Protein AF-A0A929XRI2-F1 (afdb_monomer)

Radius of gyration: 15.89 Å; Cα contacts (8 Å, |Δi|>4): 89; chains: 1; bounding box: 37×24×54 Å

Solvent-accessible surface area (backbone atoms only — not comparable to full-atom values): 4473 Å² total; per-residue (Å²): 94,46,74,44,76,46,87,50,100,92,43,46,32,38,33,30,32,34,81,43,94,88,81,47,74,45,80,76,44,80,69,42,41,50,70,55,44,25,67,75,66,71,40,93,54,53,66,62,52,47,48,54,50,31,47,51,53,42,52,51,53,48,53,51,54,57,55,62,72,69,75,75,80,84,130

pLDDT: mean 83.98, std 12.11, range [47.69, 93.5]

Secondary structure (DSSP, 8-state):
-EEEEEEETTEEEEEEEEEPTTS-EEEEEEEEEHHHHHHHH--S-HHHHHHHHHHHHHHHHHHHHHHHTT-----

Mean predicted aligned error: 7.1 Å

Foldseek 3Di:
DDWDWDQDPVAIWIFQWDQDPPRDIDTPDGCGHPVCNCVVVVDPDPRVVSVVVNVVVVVVVVVVVVVVVPPDDDD

Nearest PDB structures (foldseek):
  6x50-assembly1_A  TM=6.250E-01  e=1.942E+00  Escherichia coli
  4lid-assembly1_B  TM=3.335E-01  e=9.606E-01  Sulfolobus spindle-shaped virus 1
  7q63-assembly3_CCC  TM=4.161E-01  e=5.071E+00  Homo sapiens
  9big-assembly1_A  TM=3.604E-01  e=6.144E+00  Homo sapiens
  4f3n-assembly1_A  TM=3.262E-01  e=5.406E+00  Burkholderia thailandensis E264

Structure (mmCIF, N/CA/C/O backbone):
data_AF-A0A929XRI2-F1
#
_entry.id   AF-A0A929XRI2-F1
#
loop_
_atom_site.group_PDB
_atom_site.id
_atom_site.type_symbol
_atom_site.label_atom_id
_atom_site.label_alt_id
_atom_s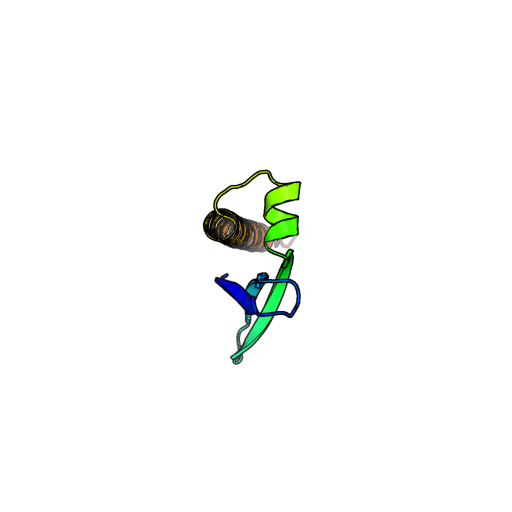ite.label_comp_id
_atom_site.label_asym_id
_atom_site.label_entity_id
_atom_site.label_seq_id
_atom_site.pdbx_PDB_ins_code
_atom_site.Cartn_x
_atom_site.Cartn_y
_atom_site.Cartn_z
_atom_site.occupancy
_atom_site.B_iso_or_equiv
_atom_site.auth_seq_id
_atom_site.auth_comp_id
_atom_site.auth_asym_id
_atom_site.auth_atom_id
_atom_site.pdbx_PDB_model_num
ATOM 1 N N . MET A 1 1 ? 4.774 -2.110 -7.754 1.00 90.50 1 MET A N 1
ATOM 2 C CA . MET A 1 1 ? 4.606 -1.453 -6.429 1.00 90.50 1 MET A CA 1
ATOM 3 C C . MET A 1 1 ? 4.026 -2.445 -5.422 1.00 90.50 1 MET A C 1
ATOM 5 O O . MET A 1 1 ? 3.531 -3.479 -5.856 1.00 90.50 1 MET A O 1
ATOM 9 N N . ARG A 1 2 ? 4.084 -2.181 -4.106 1.00 90.12 2 ARG A N 1
ATOM 10 C CA . ARG A 1 2 ? 3.488 -3.052 -3.068 1.00 90.12 2 ARG A CA 1
ATOM 11 C C . ARG A 1 2 ? 2.621 -2.269 -2.081 1.00 90.12 2 ARG A C 1
ATOM 13 O O . ARG A 1 2 ? 2.891 -1.102 -1.810 1.00 90.12 2 ARG A O 1
ATOM 20 N N . VAL A 1 3 ? 1.602 -2.931 -1.536 1.00 93.00 3 VAL A N 1
ATOM 21 C CA . VAL A 1 3 ? 0.752 -2.381 -0.472 1.00 93.00 3 VAL A CA 1
ATOM 22 C C . VAL A 1 3 ? 1.380 -2.704 0.879 1.00 93.00 3 VAL A C 1
ATOM 24 O O . VAL A 1 3 ? 1.713 -3.855 1.147 1.00 93.00 3 VAL A O 1
ATOM 27 N N . THR A 1 4 ? 1.517 -1.689 1.723 1.00 91.38 4 THR A N 1
ATOM 28 C CA . THR A 1 4 ? 1.954 -1.793 3.113 1.00 91.38 4 THR A CA 1
ATOM 29 C C . THR A 1 4 ? 0.818 -1.352 4.022 1.00 91.38 4 THR A C 1
ATOM 31 O O . THR A 1 4 ? 0.174 -0.331 3.779 1.00 91.38 4 THR A O 1
ATOM 34 N N . THR A 1 5 ? 0.603 -2.103 5.096 1.00 91.38 5 THR A N 1
ATOM 35 C CA . THR A 1 5 ? -0.341 -1.754 6.157 1.00 91.38 5 THR A CA 1
ATOM 36 C C . THR A 1 5 ? 0.420 -1.457 7.435 1.00 91.38 5 THR A C 1
ATOM 38 O O . THR A 1 5 ? 1.227 -2.279 7.867 1.00 91.38 5 THR A O 1
ATOM 41 N N . ASN A 1 6 ? 0.153 -0.314 8.057 1.00 90.19 6 ASN A N 1
ATOM 42 C CA . ASN A 1 6 ? 0.696 0.024 9.366 1.00 90.19 6 ASN A CA 1
ATOM 43 C C . ASN A 1 6 ? -0.416 0.036 10.416 1.00 90.19 6 ASN A C 1
ATOM 45 O O . ASN A 1 6 ? -1.487 0.599 10.182 1.00 90.19 6 ASN A O 1
ATOM 49 N N . LYS A 1 7 ? -0.163 -0.556 11.583 1.00 89.62 7 LYS A N 1
ATOM 50 C CA . LYS A 1 7 ? -1.132 -0.581 12.681 1.00 89.62 7 LYS A CA 1
ATOM 51 C C . LYS A 1 7 ? -1.060 0.732 1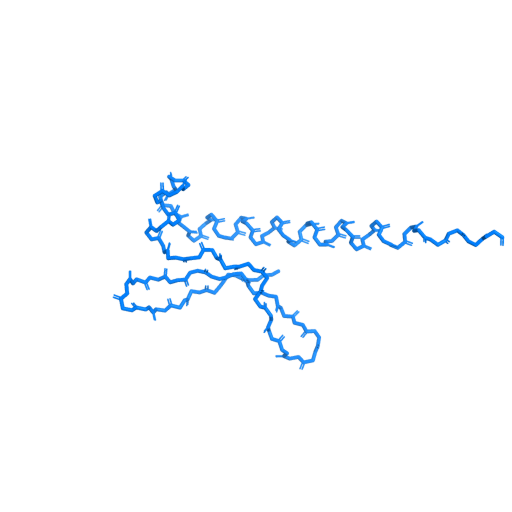3.458 1.00 89.62 7 LYS A C 1
ATOM 53 O O . LYS A 1 7 ? 0.010 1.132 13.907 1.00 89.62 7 LYS A O 1
ATOM 58 N N . THR A 1 8 ? -2.196 1.396 13.638 1.00 85.44 8 THR A N 1
ATOM 59 C CA . THR A 1 8 ? -2.312 2.655 14.389 1.00 85.44 8 THR A CA 1
ATOM 60 C C . THR A 1 8 ? -3.388 2.550 15.470 1.00 85.44 8 THR A C 1
ATOM 62 O O . THR A 1 8 ? -4.156 1.588 15.496 1.00 85.44 8 THR A O 1
ATOM 65 N N . LYS A 1 9 ? -3.476 3.553 16.357 1.00 82.69 9 LYS A N 1
ATOM 66 C CA . LYS A 1 9 ? -4.512 3.616 17.407 1.00 82.69 9 LYS A CA 1
ATOM 67 C C . LYS A 1 9 ? -5.943 3.614 16.844 1.00 82.69 9 LYS A C 1
ATOM 69 O O . LYS A 1 9 ? -6.838 3.115 17.513 1.00 82.69 9 LYS A O 1
ATOM 74 N N . ASN A 1 10 ? -6.139 4.116 15.622 1.00 78.31 10 ASN A N 1
ATOM 75 C CA . ASN A 1 10 ? -7.445 4.218 14.960 1.00 78.31 10 ASN A CA 1
ATOM 76 C C . ASN A 1 10 ? -7.716 3.089 13.946 1.00 78.31 10 ASN A C 1
ATOM 78 O O . ASN A 1 10 ? -8.737 3.124 13.268 1.00 78.31 10 ASN A O 1
ATOM 82 N N . GLY A 1 11 ? -6.820 2.102 13.817 1.00 85.88 11 GLY A N 1
ATOM 83 C CA . GLY A 1 11 ? -6.963 0.984 12.879 1.00 85.88 11 GLY A CA 1
ATOM 84 C C . GLY A 1 11 ? -5.766 0.814 11.944 1.00 85.88 11 GLY A C 1
ATOM 85 O O . GLY A 1 11 ? -4.659 1.284 12.224 1.00 85.88 11 GLY A O 1
ATOM 86 N N . ASN A 1 12 ? -5.984 0.119 10.829 1.00 89.62 12 ASN A N 1
ATOM 87 C CA . ASN A 1 12 ? -4.940 -0.200 9.859 1.00 89.62 12 ASN A CA 1
ATOM 88 C C . ASN A 1 12 ? -4.861 0.895 8.791 1.00 89.62 12 ASN A C 1
ATOM 90 O O . ASN A 1 12 ? -5.830 1.141 8.076 1.00 89.62 12 ASN A O 1
ATOM 94 N N . SER A 1 13 ? -3.706 1.545 8.675 1.00 91.19 13 SER A N 1
ATOM 95 C CA . SER A 1 13 ? -3.442 2.535 7.631 1.00 91.19 13 SER A CA 1
ATOM 96 C C . SER A 1 13 ? -2.768 1.878 6.434 1.00 91.19 13 SER A C 1
ATOM 98 O O . SER A 1 13 ? -1.752 1.199 6.588 1.00 91.19 13 SER A O 1
ATOM 100 N N . TYR A 1 14 ? -3.318 2.100 5.246 1.00 92.50 14 TYR A N 1
ATOM 101 C CA . TYR A 1 14 ? -2.874 1.528 3.983 1.00 92.50 14 TYR A CA 1
ATOM 102 C C . TYR A 1 14 ? -2.040 2.536 3.186 1.00 92.50 14 TYR A C 1
ATOM 104 O O . TYR A 1 14 ? -2.410 3.702 3.012 1.00 92.50 14 TYR A O 1
ATOM 112 N N . TYR A 1 15 ? -0.916 2.056 2.663 1.00 92.56 15 TYR A N 1
ATOM 113 C CA . TYR A 1 15 ? 0.044 2.828 1.881 1.00 92.56 15 TYR A CA 1
ATOM 114 C C . TYR A 1 15 ? 0.491 2.020 0.668 1.00 92.56 15 TYR A C 1
ATOM 116 O O . TYR A 1 15 ? 0.757 0.824 0.782 1.00 92.56 15 TYR A O 1
ATOM 124 N N . ILE A 1 16 ? 0.624 2.671 -0.483 1.00 93.50 16 ILE A N 1
ATOM 125 C CA . ILE A 1 16 ? 1.261 2.086 -1.661 1.00 93.50 16 ILE A CA 1
ATOM 126 C C . ILE A 1 16 ? 2.686 2.612 -1.704 1.00 93.50 16 ILE A C 1
ATOM 128 O O . ILE A 1 16 ? 2.912 3.819 -1.785 1.00 93.50 16 ILE A O 1
ATOM 132 N N . ILE A 1 17 ? 3.647 1.696 -1.632 1.00 92.69 17 ILE A N 1
ATOM 133 C CA . ILE A 1 17 ? 5.068 2.019 -1.675 1.00 92.69 17 ILE A CA 1
ATOM 134 C C . ILE A 1 17 ? 5.723 1.382 -2.900 1.00 92.69 17 ILE A C 1
ATOM 136 O O . ILE A 1 17 ? 5.393 0.258 -3.301 1.00 92.69 17 ILE A O 1
ATOM 140 N N . ARG A 1 18 ? 6.680 2.095 -3.491 1.00 90.25 18 ARG A N 1
ATOM 141 C CA . ARG A 1 18 ? 7.569 1.568 -4.527 1.00 90.25 18 ARG A CA 1
ATOM 142 C C . ARG A 1 18 ? 8.984 1.456 -3.988 1.00 90.25 18 ARG A C 1
ATOM 144 O O . ARG A 1 18 ? 9.423 2.280 -3.191 1.00 90.25 18 ARG A O 1
ATOM 151 N N . SER A 1 19 ? 9.684 0.421 -4.427 1.00 87.81 19 SER A 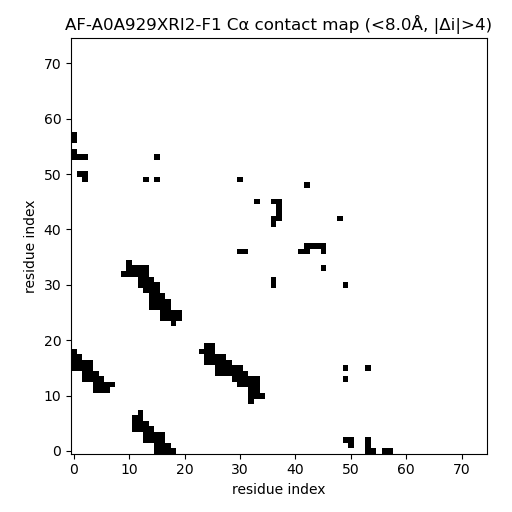N 1
ATOM 152 C CA . SER A 1 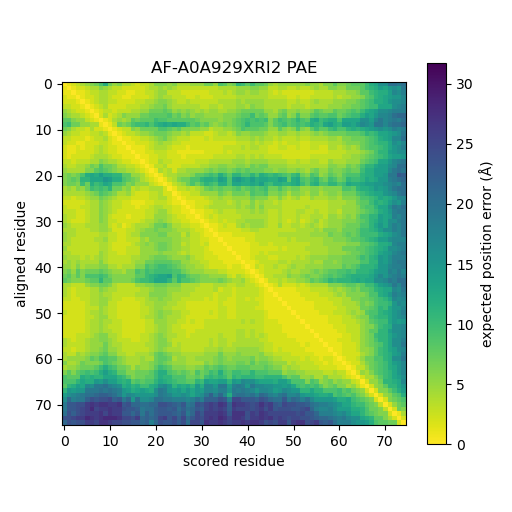19 ? 11.117 0.297 -4.189 1.00 87.81 19 SER A CA 1
ATOM 153 C C . SER A 1 19 ? 11.846 1.160 -5.210 1.00 87.81 19 SER A C 1
ATOM 155 O O . SER A 1 19 ? 11.621 1.007 -6.409 1.00 87.81 19 SER A O 1
ATOM 157 N N . ILE A 1 20 ? 12.694 2.060 -4.727 1.00 85.44 20 ILE A N 1
ATOM 158 C CA . ILE A 1 20 ? 13.588 2.871 -5.550 1.00 85.44 20 ILE A CA 1
ATOM 159 C C . ILE A 1 20 ? 14.946 2.162 -5.622 1.00 85.44 20 ILE A C 1
ATOM 161 O O . ILE A 1 20 ? 15.377 1.509 -4.665 1.00 85.44 20 ILE A O 1
ATOM 165 N N . ALA A 1 21 ? 15.615 2.260 -6.773 1.00 79.38 21 ALA A N 1
ATOM 166 C CA . ALA A 1 21 ? 16.979 1.767 -6.936 1.00 79.38 21 ALA A CA 1
ATOM 167 C C . ALA A 1 21 ? 17.899 2.407 -5.878 1.00 79.38 21 ALA A C 1
ATOM 169 O O . ALA A 1 21 ? 17.897 3.623 -5.709 1.00 79.38 21 ALA A O 1
ATOM 170 N N . GLY A 1 22 ? 18.649 1.582 -5.140 1.00 83.00 22 GLY A N 1
ATOM 171 C CA . GLY A 1 22 ? 19.486 2.031 -4.016 1.00 83.00 22 GLY A CA 1
ATOM 172 C C . GLY A 1 22 ? 18.971 1.652 -2.621 1.00 83.00 22 GLY A C 1
ATOM 173 O O . GLY A 1 22 ? 19.543 2.088 -1.631 1.00 83.00 22 GLY A O 1
ATOM 174 N N . GLY A 1 23 ? 17.915 0.834 -2.518 1.00 83.44 23 GLY A N 1
ATOM 175 C CA . GLY A 1 23 ? 17.437 0.273 -1.241 1.00 83.44 23 GLY A CA 1
ATOM 176 C C . GLY A 1 23 ? 16.405 1.132 -0.504 1.00 83.44 23 GLY A C 1
ATOM 177 O O . GLY A 1 23 ? 15.825 0.689 0.487 1.00 83.44 23 GLY A O 1
ATOM 178 N N . SER A 1 24 ? 16.111 2.325 -1.016 1.00 87.31 24 SER A N 1
ATOM 179 C CA . SER A 1 24 ? 15.074 3.203 -0.476 1.00 87.31 24 SER A CA 1
ATOM 180 C C . SER A 1 24 ? 13.676 2.762 -0.915 1.00 87.31 24 SER A C 1
ATOM 182 O O . SER A 1 24 ? 13.473 2.224 -2.003 1.00 87.31 24 SER A O 1
ATOM 184 N N . SER A 1 25 ? 12.681 2.998 -0.063 1.00 88.31 25 SER A N 1
ATOM 185 C CA . SER A 1 25 ? 11.266 2.828 -0.406 1.00 88.31 25 SER A CA 1
ATOM 186 C C . SER A 1 25 ? 10.577 4.182 -0.358 1.00 88.31 25 SER A C 1
ATOM 188 O O . SER A 1 25 ? 10.719 4.906 0.623 1.00 88.31 25 SER A O 1
ATOM 190 N N . GLU A 1 26 ? 9.813 4.508 -1.391 1.00 90.62 26 GLU A N 1
ATOM 191 C CA . GLU A 1 26 ? 9.055 5.753 -1.474 1.00 90.62 26 GLU A CA 1
ATOM 192 C C . GLU A 1 26 ? 7.558 5.472 -1.416 1.00 90.62 26 GLU A C 1
ATOM 194 O O . GLU A 1 26 ? 7.068 4.489 -1.979 1.00 90.62 26 GLU A O 1
ATOM 199 N N . VAL A 1 27 ? 6.831 6.345 -0.719 1.00 91.62 27 VAL A N 1
ATOM 200 C CA . VAL A 1 27 ? 5.372 6.295 -0.648 1.00 91.62 27 VAL A CA 1
ATOM 201 C C . VAL A 1 27 ? 4.805 6.957 -1.894 1.00 91.62 27 VAL A C 1
ATOM 203 O O . VAL A 1 27 ? 4.871 8.172 -2.030 1.00 91.62 27 VAL A O 1
ATOM 206 N N . VAL A 1 28 ? 4.231 6.144 -2.776 1.00 90.44 28 VAL A N 1
ATOM 207 C CA . VAL A 1 28 ? 3.611 6.596 -4.027 1.00 90.44 28 VAL A CA 1
ATOM 208 C C . VAL A 1 28 ? 2.232 7.183 -3.753 1.00 90.44 28 VAL A C 1
ATOM 210 O O . VAL A 1 28 ? 1.899 8.251 -4.248 1.00 90.44 28 VAL A O 1
ATOM 213 N N . GLU A 1 29 ? 1.426 6.498 -2.937 1.00 91.25 29 GLU A N 1
ATOM 214 C CA . GLU A 1 29 ? 0.060 6.931 -2.636 1.00 91.25 29 GLU A CA 1
ATOM 215 C C . GLU A 1 29 ? -0.309 6.557 -1.195 1.00 91.25 29 GLU A C 1
ATOM 217 O O . GLU A 1 29 ? -0.128 5.418 -0.750 1.00 91.25 29 GLU A O 1
ATOM 222 N N . LYS A 1 30 ? -0.828 7.531 -0.440 1.00 91.69 30 LYS A N 1
ATOM 223 C CA . LYS A 1 30 ? -1.377 7.311 0.904 1.00 91.69 30 LYS A CA 1
ATOM 224 C C . LYS A 1 30 ? -2.875 7.056 0.761 1.00 91.69 30 LYS A C 1
ATOM 226 O O . LYS A 1 30 ? -3.623 7.989 0.494 1.00 91.69 30 LYS A O 1
ATOM 231 N N . LEU A 1 31 ? -3.301 5.806 0.941 1.00 90.25 31 LEU A N 1
ATOM 232 C CA . LEU A 1 31 ? -4.715 5.435 0.811 1.00 90.25 31 LEU A CA 1
ATOM 233 C C . LEU A 1 31 ? -5.522 5.874 2.040 1.00 90.25 31 LEU A C 1
ATOM 235 O O . LEU A 1 31 ? -6.675 6.270 1.908 1.00 90.25 31 LEU A O 1
ATOM 239 N N . GLY A 1 32 ? -4.900 5.844 3.222 1.00 89.62 32 GLY A N 1
ATOM 240 C CA . GLY A 1 32 ? -5.521 6.254 4.482 1.00 89.62 32 GLY A CA 1
ATOM 241 C C . GLY A 1 32 ? -5.911 5.070 5.365 1.00 89.62 32 GLY A C 1
ATOM 242 O O . G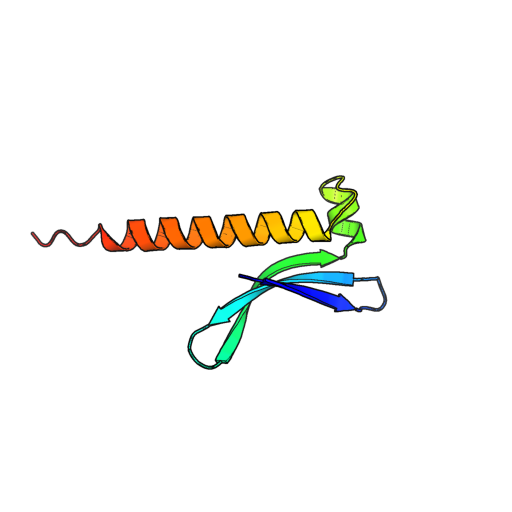LY A 1 32 ? -5.363 3.979 5.231 1.00 89.62 32 GLY A O 1
ATOM 243 N N . LEU A 1 33 ? -6.820 5.299 6.313 1.00 91.94 33 LEU A N 1
ATOM 244 C CA . LEU A 1 33 ? -7.306 4.271 7.236 1.00 91.94 33 LEU A CA 1
ATOM 245 C C . LEU A 1 33 ? -8.278 3.317 6.541 1.00 91.94 33 LEU A C 1
ATOM 247 O O . LEU A 1 33 ? -9.091 3.738 5.722 1.00 91.94 33 LEU A O 1
ATOM 251 N N . GLU A 1 34 ? -8.255 2.050 6.947 1.00 90.00 34 GLU A N 1
ATOM 252 C CA . GLU A 1 34 ? -9.150 1.007 6.438 1.00 90.00 34 GLU A CA 1
ATOM 253 C C . GLU A 1 34 ? -10.618 1.433 6.446 1.00 90.00 34 GLU A C 1
ATOM 255 O O . GLU A 1 34 ? -11.322 1.297 5.450 1.00 90.00 34 GLU A O 1
ATOM 260 N N . GLN A 1 35 ? -11.069 1.999 7.567 1.00 88.88 35 GLN A N 1
ATOM 261 C CA . GLN A 1 35 ? -12.454 2.422 7.747 1.00 88.88 35 GLN A CA 1
ATOM 262 C C . GLN A 1 35 ? -12.838 3.560 6.799 1.00 88.88 35 GLN A C 1
ATOM 264 O O . GLN A 1 35 ? -13.970 3.601 6.325 1.00 88.88 35 GLN A O 1
ATOM 269 N N . ASP A 1 36 ? -11.903 4.466 6.519 1.00 90.44 36 ASP A N 1
ATOM 270 C CA . ASP A 1 36 ? -12.119 5.602 5.625 1.00 90.44 36 ASP A CA 1
ATOM 271 C C . ASP A 1 36 ? -12.231 5.122 4.178 1.00 90.44 36 ASP A C 1
ATOM 273 O O . ASP A 1 36 ? -13.180 5.460 3.477 1.00 90.44 36 ASP A O 1
ATOM 277 N N . ILE A 1 37 ? -11.321 4.234 3.762 1.00 89.75 37 ILE A N 1
ATOM 278 C CA . ILE A 1 37 ? -11.329 3.622 2.429 1.00 89.75 37 ILE A CA 1
ATOM 279 C C . ILE A 1 37 ? -12.611 2.809 2.235 1.00 89.75 37 ILE A C 1
ATOM 281 O O . ILE A 1 37 ? -13.303 2.976 1.230 1.00 89.75 37 ILE A O 1
ATOM 285 N N . ARG A 1 38 ? -12.974 1.977 3.217 1.00 89.75 38 ARG A N 1
ATOM 286 C CA . ARG A 1 38 ? -14.207 1.185 3.192 1.00 89.75 38 ARG A CA 1
ATOM 287 C C . ARG A 1 38 ? -15.444 2.067 3.066 1.00 89.75 38 ARG A C 1
ATOM 289 O O . ARG A 1 38 ? -16.297 1.769 2.243 1.00 89.75 38 ARG A O 1
ATOM 296 N N . LYS A 1 39 ? -15.541 3.160 3.830 1.00 90.81 39 LYS A N 1
ATOM 297 C CA . LYS A 1 39 ? -16.673 4.100 3.743 1.00 90.81 39 LYS A CA 1
ATOM 298 C C . LYS A 1 39 ? -16.700 4.864 2.422 1.00 90.81 39 LYS A C 1
ATOM 300 O O . LYS A 1 39 ? -17.764 5.045 1.846 1.00 90.81 39 LYS A O 1
ATOM 305 N N . LYS A 1 40 ? -15.540 5.313 1.942 1.00 90.75 40 LYS A N 1
ATOM 306 C CA . LYS A 1 40 ? -15.420 6.170 0.757 1.00 90.75 40 LYS A CA 1
ATOM 307 C C . LYS A 1 40 ? -15.640 5.415 -0.551 1.00 90.75 40 LYS A C 1
ATOM 309 O O . LYS A 1 40 ? -16.239 5.964 -1.468 1.00 90.75 40 LYS A O 1
ATOM 314 N N . TYR A 1 41 ? -15.159 4.177 -0.634 1.00 87.44 41 TYR A N 1
ATOM 315 C CA . TYR A 1 41 ? -15.235 3.346 -1.841 1.00 87.44 41 TYR A CA 1
ATOM 316 C C . TYR A 1 41 ? -16.231 2.187 -1.721 1.00 87.44 41 TYR A C 1
ATOM 318 O O . TYR A 1 41 ? -16.328 1.384 -2.645 1.00 87.44 41 TYR A O 1
ATOM 326 N N . ASN A 1 42 ? -16.941 2.082 -0.592 1.00 87.88 42 ASN A N 1
ATOM 327 C CA . ASN A 1 42 ? -17.919 1.033 -0.289 1.00 87.88 42 ASN A CA 1
ATOM 328 C C . ASN A 1 42 ? -17.417 -0.386 -0.632 1.00 87.88 42 ASN A C 1
ATOM 330 O O . ASN A 1 42 ? -18.142 -1.203 -1.195 1.00 87.88 42 ASN A O 1
ATOM 334 N N . CYS A 1 43 ? -16.143 -0.654 -0.332 1.00 85.19 43 CYS A N 1
ATOM 335 C CA . CYS A 1 43 ? -15.498 -1.944 -0.572 1.00 85.19 43 CYS A CA 1
ATOM 336 C C . CYS A 1 43 ? -15.454 -2.760 0.720 1.00 85.19 43 CYS A C 1
ATOM 338 O O . CYS A 1 43 ? -14.960 -2.270 1.734 1.00 85.19 43 CYS A O 1
ATOM 340 N N . ASP A 1 44 ? -15.910 -4.012 0.671 1.00 83.81 44 ASP A N 1
ATOM 341 C CA . ASP A 1 44 ? -15.794 -4.941 1.803 1.00 83.81 44 ASP A CA 1
ATOM 342 C C . ASP A 1 44 ? -14.343 -5.361 2.064 1.00 83.81 44 ASP A C 1
ATOM 344 O O . ASP A 1 44 ? -13.932 -5.451 3.219 1.00 83.81 44 ASP A O 1
ATOM 348 N N . ASP A 1 45 ? -13.542 -5.527 1.003 1.00 88.81 45 ASP A N 1
ATOM 349 C CA . ASP A 1 45 ? -12.138 -5.931 1.103 1.00 88.81 45 ASP A CA 1
ATOM 350 C C . ASP A 1 45 ? -11.183 -4.797 0.691 1.00 88.81 45 ASP A C 1
ATOM 352 O O . ASP A 1 45 ? -10.848 -4.592 -0.482 1.00 88.81 45 ASP A O 1
ATOM 356 N N . VAL A 1 46 ? -10.741 -4.024 1.688 1.00 89.44 46 VAL A N 1
ATOM 357 C CA . VAL A 1 46 ? -9.826 -2.886 1.492 1.00 89.44 46 VAL A CA 1
ATOM 358 C C . VAL A 1 46 ? -8.464 -3.341 0.963 1.00 89.44 46 VAL A C 1
ATOM 360 O O . VAL A 1 46 ? -7.843 -2.638 0.163 1.00 89.44 46 VAL A O 1
ATOM 363 N N . LEU A 1 47 ? -8.003 -4.530 1.359 1.00 88.31 47 LEU A N 1
ATOM 364 C CA . LEU A 1 47 ? -6.722 -5.076 0.926 1.00 88.31 47 LEU A CA 1
ATOM 365 C C . LEU A 1 47 ? -6.733 -5.418 -0.569 1.00 88.31 47 LEU A C 1
ATOM 367 O O . LEU A 1 47 ? -5.791 -5.064 -1.283 1.00 88.31 47 LEU A O 1
ATOM 371 N N . ALA A 1 48 ? -7.783 -6.082 -1.056 1.00 91.81 48 ALA A N 1
ATOM 372 C CA . ALA A 1 48 ? -7.964 -6.384 -2.472 1.00 91.81 48 ALA A CA 1
ATOM 373 C C . ALA A 1 48 ? -8.065 -5.100 -3.305 1.00 91.81 48 ALA A C 1
ATOM 375 O O . ALA A 1 48 ? -7.388 -4.978 -4.331 1.00 91.81 48 ALA A O 1
ATOM 376 N N . TRP A 1 49 ? -8.827 -4.111 -2.826 1.00 91.62 49 TRP A N 1
ATOM 377 C CA . TRP A 1 49 ? -8.930 -2.803 -3.474 1.00 91.62 49 TRP A CA 1
ATOM 378 C C . TRP A 1 49 ? -7.569 -2.093 -3.556 1.00 91.62 49 TRP A C 1
ATOM 380 O O . TRP A 1 49 ? -7.157 -1.646 -4.630 1.00 91.62 49 TRP A O 1
ATOM 390 N N . ALA A 1 50 ? -6.810 -2.071 -2.456 1.00 91.44 50 ALA A N 1
ATOM 391 C CA . ALA A 1 50 ? -5.476 -1.477 -2.411 1.00 91.44 50 ALA A CA 1
ATOM 392 C C . ALA A 1 50 ? -4.491 -2.190 -3.355 1.00 91.44 50 ALA A C 1
ATOM 394 O O . ALA A 1 50 ? -3.691 -1.537 -4.028 1.00 91.44 50 ALA A O 1
ATOM 395 N N . LYS A 1 51 ? -4.556 -3.527 -3.454 1.00 91.25 51 LYS A N 1
ATOM 396 C CA . LYS A 1 51 ? -3.740 -4.306 -4.403 1.00 91.25 51 LYS A CA 1
ATOM 397 C C . LYS A 1 51 ? -4.084 -3.964 -5.851 1.00 91.25 51 LYS A C 1
ATOM 399 O O . LYS A 1 51 ? -3.173 -3.761 -6.653 1.00 91.25 51 LYS A O 1
ATOM 404 N N . ALA A 1 52 ? -5.371 -3.860 -6.181 1.00 91.94 52 ALA A N 1
ATOM 405 C CA . ALA A 1 52 ? -5.816 -3.461 -7.514 1.00 91.94 52 ALA A CA 1
ATOM 406 C C . ALA A 1 52 ? -5.328 -2.047 -7.872 1.00 91.94 52 ALA A C 1
ATOM 408 O O . ALA A 1 52 ? -4.847 -1.818 -8.982 1.00 91.94 52 ALA A O 1
ATOM 409 N N . ARG A 1 53 ? -5.372 -1.116 -6.910 1.00 91.69 53 ARG A N 1
ATOM 410 C CA . ARG A 1 53 ? -4.835 0.243 -7.061 1.00 91.69 53 ARG A CA 1
ATOM 411 C C . ARG A 1 53 ? -3.323 0.242 -7.309 1.00 91.69 53 ARG A C 1
ATOM 413 O O . ARG A 1 53 ? -2.863 0.884 -8.248 1.00 91.69 53 ARG A O 1
ATOM 420 N N . AL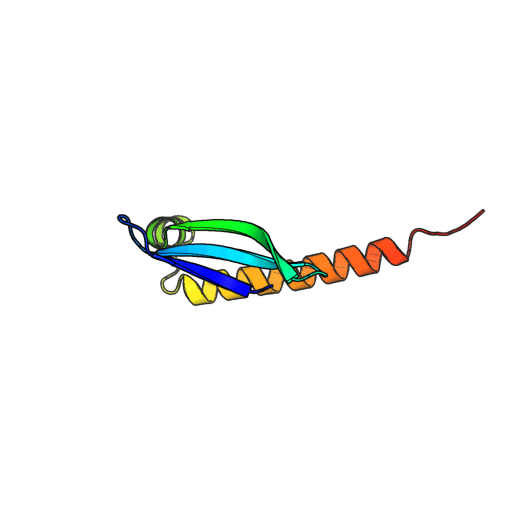A A 1 54 ? -2.559 -0.530 -6.533 1.00 91.38 54 ALA A N 1
ATOM 421 C CA . ALA A 1 54 ? -1.111 -0.6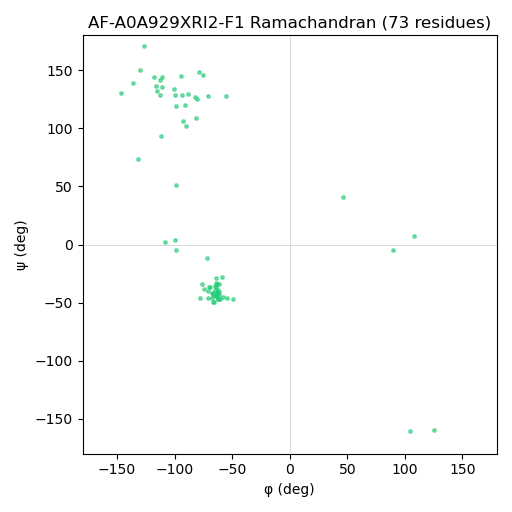63 -6.710 1.00 91.38 54 ALA A CA 1
ATOM 422 C C . ALA A 1 54 ? -0.728 -1.282 -8.067 1.00 91.38 54 ALA A C 1
ATOM 424 O O . ALA A 1 54 ? 0.302 -0.919 -8.644 1.00 91.38 54 ALA A O 1
ATOM 425 N N . ARG A 1 55 ? -1.550 -2.204 -8.585 1.00 91.50 55 ARG A N 1
ATOM 426 C CA . ARG A 1 55 ? -1.374 -2.782 -9.922 1.00 91.50 55 ARG A CA 1
ATOM 427 C C . ARG A 1 55 ? -1.592 -1.730 -11.009 1.00 91.50 55 ARG A C 1
ATOM 429 O O . ARG A 1 55 ? -0.687 -1.534 -11.811 1.00 91.50 55 ARG A O 1
ATOM 436 N N . LYS A 1 56 ? -2.700 -0.981 -10.941 1.00 91.00 56 LYS A N 1
ATOM 437 C CA . LYS A 1 56 ? -2.982 0.134 -11.861 1.00 91.00 56 LYS A CA 1
ATOM 438 C C . LYS A 1 56 ? -1.857 1.165 -11.897 1.00 91.00 56 LYS A C 1
ATOM 440 O O . LYS A 1 56 ? -1.420 1.524 -12.975 1.00 91.00 56 LYS A O 1
ATOM 445 N N . LEU A 1 57 ? -1.344 1.584 -10.738 1.00 89.50 57 LEU A N 1
ATOM 446 C CA . LEU A 1 57 ? -0.201 2.506 -10.667 1.00 89.50 57 LEU A CA 1
ATOM 447 C C . LEU A 1 57 ? 1.070 1.934 -11.316 1.00 89.50 57 LEU A C 1
ATOM 449 O O . LEU A 1 57 ? 1.862 2.673 -11.886 1.00 89.50 57 LEU A O 1
ATOM 453 N N . THR A 1 58 ? 1.281 0.618 -11.223 1.00 88.38 58 THR A N 1
ATOM 454 C CA . THR A 1 58 ? 2.429 -0.035 -11.869 1.00 88.38 58 THR A CA 1
ATOM 455 C C . THR A 1 58 ? 2.266 -0.060 -13.391 1.00 88.38 58 THR A C 1
ATOM 457 O O . THR A 1 58 ? 3.243 0.145 -14.102 1.00 88.38 58 THR A O 1
ATOM 460 N N . GLU A 1 59 ? 1.052 -0.310 -13.886 1.00 89.69 59 GLU A N 1
ATOM 461 C CA . GLU A 1 59 ? 0.729 -0.266 -15.318 1.00 89.69 59 GLU A CA 1
ATOM 462 C C . GLU A 1 59 ? 0.841 1.160 -15.876 1.00 89.69 59 GLU A C 1
ATOM 464 O O . GLU A 1 59 ? 1.464 1.351 -16.914 1.00 89.69 59 GLU A O 1
ATOM 469 N N . ASP A 1 60 ? 0.332 2.154 -15.148 1.00 87.69 60 ASP A N 1
ATOM 470 C CA . ASP A 1 60 ? 0.388 3.573 -15.519 1.00 87.69 60 ASP A CA 1
ATOM 471 C C . ASP A 1 60 ? 1.827 4.115 -15.570 1.00 87.69 60 ASP A C 1
ATOM 473 O O . ASP A 1 60 ? 2.214 4.754 -16.548 1.00 87.69 60 ASP A O 1
ATOM 477 N N . GLU A 1 61 ? 2.670 3.783 -14.579 1.00 83.06 61 GLU A N 1
ATOM 478 C CA . GLU A 1 61 ? 4.099 4.125 -14.636 1.00 83.06 61 GLU A CA 1
ATOM 479 C C . GLU A 1 61 ? 4.809 3.424 -15.794 1.00 83.06 61 GLU A C 1
ATOM 481 O O . GLU A 1 61 ? 5.705 4.008 -16.402 1.00 83.06 61 GLU A O 1
ATOM 486 N N . LYS A 1 62 ? 4.431 2.181 -16.111 1.00 82.62 62 LYS A N 1
ATOM 487 C CA . LYS A 1 62 ? 5.017 1.453 -17.237 1.00 82.62 62 LYS A CA 1
ATOM 488 C C . LYS A 1 62 ? 4.651 2.130 -18.558 1.00 82.62 62 LYS A C 1
ATOM 490 O O . LYS A 1 62 ? 5.555 2.455 -19.320 1.00 82.62 62 LYS A O 1
ATOM 495 N N . GLU A 1 63 ? 3.372 2.427 -18.776 1.00 81.62 63 GLU A N 1
ATOM 496 C CA . GLU A 1 63 ? 2.911 3.106 -19.990 1.00 81.62 63 GLU A CA 1
ATOM 497 C C . GLU A 1 63 ? 3.510 4.514 -20.115 1.00 81.62 63 GLU A C 1
ATOM 499 O O . GLU A 1 63 ? 3.972 4.899 -21.189 1.00 81.62 63 GLU A O 1
ATOM 504 N N . SER A 1 64 ? 3.569 5.273 -19.018 1.00 75.56 64 SER A N 1
ATOM 505 C CA . SER A 1 64 ? 4.180 6.606 -19.002 1.00 75.56 64 SER A CA 1
ATOM 506 C C . SER A 1 64 ? 5.673 6.554 -19.326 1.00 75.56 64 SER A C 1
ATOM 508 O O . SER A 1 64 ? 6.174 7.376 -20.094 1.00 75.56 64 SER A O 1
ATOM 510 N N . LYS A 1 65 ? 6.396 5.565 -18.789 1.00 68.38 65 LYS A N 1
ATOM 511 C CA . LYS A 1 65 ? 7.824 5.379 -19.066 1.00 68.38 65 LYS A CA 1
ATOM 512 C C . LYS A 1 65 ? 8.075 4.914 -20.502 1.00 68.38 65 LYS A C 1
ATOM 514 O O . LYS A 1 65 ? 9.046 5.354 -21.111 1.00 68.38 65 LYS A O 1
ATOM 519 N N . GLU A 1 66 ? 7.196 4.075 -21.048 1.00 61.81 66 GLU A N 1
ATOM 520 C CA . GLU A 1 66 ? 7.231 3.649 -22.452 1.00 61.81 66 GLU A CA 1
ATOM 521 C C . GLU A 1 66 ? 6.933 4.823 -23.400 1.00 61.81 66 GLU A C 1
ATOM 523 O O . GLU A 1 66 ? 7.665 5.005 -24.368 1.00 61.81 66 GLU A O 1
ATOM 528 N N . LYS A 1 67 ? 5.954 5.688 -23.091 1.00 59.00 67 LYS A N 1
ATOM 529 C CA . LYS A 1 67 ? 5.662 6.904 -23.879 1.00 59.00 67 LYS A CA 1
ATOM 530 C C . LYS A 1 67 ? 6.802 7.923 -23.860 1.00 59.00 67 LYS A C 1
ATOM 532 O O . LYS A 1 67 ? 7.096 8.517 -24.893 1.00 59.00 67 LYS A O 1
ATOM 537 N N . VAL A 1 68 ? 7.470 8.113 -22.720 1.00 57.19 68 VAL A N 1
ATOM 538 C CA . VAL A 1 68 ? 8.604 9.051 -22.600 1.00 57.19 68 VAL A CA 1
ATOM 539 C C . VAL A 1 68 ? 9.801 8.635 -23.464 1.00 57.19 68 VAL A C 1
ATOM 541 O O . VAL A 1 68 ? 10.525 9.503 -23.944 1.00 57.19 68 VAL A O 1
ATOM 544 N N . MET A 1 69 ? 9.997 7.340 -23.733 1.00 54.97 69 MET A N 1
ATOM 545 C CA . MET A 1 69 ? 11.096 6.875 -24.593 1.00 54.97 69 MET A CA 1
ATOM 546 C C . MET A 1 69 ? 10.899 7.185 -26.086 1.00 54.97 69 MET A C 1
ATOM 548 O O . MET A 1 69 ? 11.855 7.052 -26.845 1.00 54.97 69 MET A O 1
ATOM 552 N N . VAL A 1 70 ? 9.706 7.616 -26.517 1.00 54.34 70 VAL A N 1
ATOM 553 C CA . VAL A 1 70 ? 9.399 7.855 -27.943 1.00 54.34 70 VAL A CA 1
ATOM 554 C C . VAL A 1 70 ? 9.500 9.337 -28.339 1.00 54.34 70 VAL A C 1
ATOM 556 O O . VAL A 1 70 ? 9.416 9.663 -29.514 1.00 54.34 70 VAL A O 1
ATOM 559 N N . ALA A 1 71 ? 9.740 10.255 -27.397 1.00 53.06 71 ALA A N 1
ATOM 560 C CA . ALA A 1 71 ? 9.854 11.690 -27.682 1.00 53.06 71 ALA A CA 1
ATOM 561 C C . ALA A 1 71 ? 11.317 12.165 -27.782 1.00 53.06 71 ALA A C 1
ATOM 5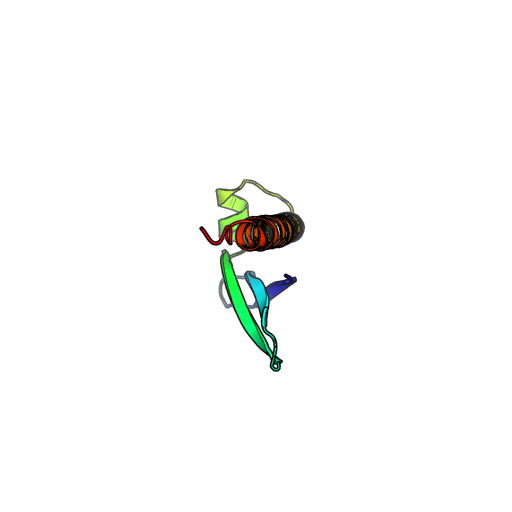63 O O . ALA A 1 71 ? 11.715 13.125 -27.126 1.00 53.06 71 ALA A O 1
ATOM 564 N N . PHE A 1 72 ? 12.134 11.483 -28.586 1.00 47.69 72 PHE A N 1
ATOM 565 C CA . PHE A 1 72 ? 13.435 12.001 -29.022 1.00 47.69 72 PHE A CA 1
ATOM 566 C C . PHE A 1 72 ? 13.550 11.820 -30.538 1.00 47.69 72 PHE A C 1
ATOM 568 O O . PHE A 1 72 ? 14.247 10.939 -31.031 1.00 47.69 72 PHE A O 1
ATOM 575 N N . GLU A 1 73 ? 12.813 12.643 -31.281 1.00 52.22 73 GLU A N 1
ATOM 576 C CA . GLU A 1 73 ? 13.090 12.887 -32.697 1.00 52.22 73 GLU A CA 1
ATOM 577 C C . GLU A 1 73 ? 14.064 14.078 -32.771 1.00 52.22 73 GLU A C 1
ATOM 579 O O . GLU A 1 73 ? 13.646 15.215 -32.537 1.00 52.22 73 GLU A O 1
ATOM 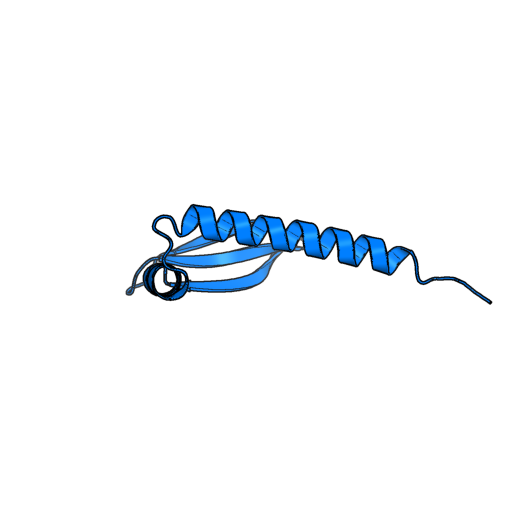584 N N . PRO A 1 74 ? 15.374 13.861 -33.005 1.00 65.25 74 PRO A N 1
ATOM 585 C CA . PRO A 1 74 ? 16.282 14.948 -33.347 1.00 65.25 74 PRO A CA 1
ATOM 586 C C . PRO A 1 74 ? 15.967 15.430 -34.770 1.00 65.25 74 PRO A C 1
ATOM 588 O O . PRO A 1 74 ? 15.889 14.618 -35.694 1.00 65.25 74 PRO A O 1
ATOM 591 N N . HIS A 1 75 ? 15.761 16.741 -34.922 1.00 48.72 75 HIS A N 1
ATOM 592 C CA . HIS A 1 75 ? 15.705 17.417 -36.220 1.00 48.72 75 HIS A CA 1
ATOM 593 C C . HIS A 1 75 ? 17.107 17.582 -36.810 1.00 48.72 75 HIS A C 1
ATOM 595 O O . HIS A 1 75 ? 18.032 17.896 -36.023 1.00 48.72 75 HIS A O 1
#

Sequence (75 aa):
MRVTTNKTKNGNSYYIIRSIAGGSSEVVEKLGLEQDIRKKYNCDDVLAWAKARARKLTEDEKESKEKVMVAFEPH